Protein AF-A0A2H0X8W9-F1 (afdb_monomer_lite)

Structure (mmCIF, N/CA/C/O backbone):
data_AF-A0A2H0X8W9-F1
#
_entry.id   AF-A0A2H0X8W9-F1
#
loop_
_atom_site.group_PDB
_atom_site.id
_atom_site.type_symbol
_atom_site.label_atom_id
_atom_site.label_alt_id
_atom_site.label_comp_id
_atom_site.label_asym_id
_atom_site.label_entity_id
_atom_site.label_seq_id
_atom_site.pdbx_PDB_ins_code
_atom_site.Cartn_x
_atom_site.Cartn_y
_atom_site.Cartn_z
_atom_site.occupancy
_atom_site.B_iso_or_equiv
_atom_site.auth_seq_id
_atom_site.auth_comp_id
_atom_site.auth_asym_id
_atom_site.auth_atom_id
_atom_site.pdbx_PDB_model_num
ATOM 1 N N . MET A 1 1 ? 0.773 4.277 13.872 1.00 76.06 1 MET A N 1
ATOM 2 C CA . MET A 1 1 ? -0.115 3.563 12.925 1.00 76.06 1 MET A CA 1
ATOM 3 C C . MET A 1 1 ? -0.698 2.285 13.538 1.00 76.06 1 MET A C 1
ATOM 5 O O . MET A 1 1 ? 0.051 1.438 14.013 1.00 76.06 1 MET A O 1
ATOM 9 N N . ASP A 1 2 ? -2.020 2.121 13.519 1.00 82.38 2 ASP A N 1
ATOM 10 C CA . ASP A 1 2 ? -2.710 0.911 13.998 1.00 82.38 2 ASP A CA 1
ATOM 11 C C . ASP A 1 2 ? -2.988 -0.027 12.809 1.00 82.38 2 ASP A C 1
ATOM 13 O O . ASP A 1 2 ? -3.752 0.306 11.901 1.00 82.38 2 ASP A O 1
ATOM 17 N N . LEU A 1 3 ? -2.380 -1.220 12.807 1.00 81.31 3 LEU A N 1
ATOM 18 C CA . LEU A 1 3 ? -2.522 -2.182 11.709 1.00 81.31 3 LEU A CA 1
ATOM 19 C C . LEU A 1 3 ? -3.953 -2.720 11.566 1.00 81.31 3 LEU A C 1
ATOM 21 O O . LEU A 1 3 ? -4.397 -2.973 10.447 1.00 81.31 3 LEU A O 1
ATOM 25 N N . LYS A 1 4 ? -4.688 -2.905 12.669 1.00 87.38 4 LYS A N 1
ATOM 26 C CA . LYS A 1 4 ? -6.083 -3.364 12.601 1.00 87.38 4 LYS A CA 1
ATOM 27 C C . LYS A 1 4 ? -6.949 -2.293 11.956 1.00 87.38 4 LYS A C 1
ATOM 29 O O . LYS A 1 4 ? -7.748 -2.618 11.077 1.00 87.38 4 LYS A O 1
ATOM 34 N N . LYS A 1 5 ? -6.742 -1.033 12.349 1.00 89.00 5 LYS A N 1
ATOM 35 C CA . LYS A 1 5 ? -7.408 0.116 11.731 1.00 89.00 5 LYS A CA 1
ATOM 36 C C . LYS A 1 5 ? -7.055 0.220 10.244 1.00 89.00 5 LYS A C 1
ATOM 38 O O . LYS A 1 5 ? -7.956 0.313 9.424 1.00 89.00 5 LYS A O 1
ATOM 43 N N . LEU A 1 6 ? -5.775 0.087 9.883 1.00 88.12 6 LEU A N 1
ATOM 44 C CA . LEU A 1 6 ? -5.320 0.162 8.487 1.00 88.12 6 LEU A CA 1
ATOM 45 C C . LEU A 1 6 ? -5.974 -0.911 7.612 1.00 88.12 6 LEU A C 1
ATOM 47 O O . LEU A 1 6 ? -6.470 -0.613 6.531 1.00 88.12 6 LEU A O 1
ATOM 51 N N . VAL A 1 7 ? -6.017 -2.157 8.088 1.00 89.69 7 VAL A N 1
ATOM 52 C CA . VAL A 1 7 ? -6.683 -3.253 7.371 1.00 89.69 7 VAL A CA 1
ATOM 53 C C . VAL A 1 7 ? -8.177 -2.973 7.203 1.00 89.69 7 VAL A C 1
ATOM 55 O O . VAL A 1 7 ? -8.725 -3.276 6.147 1.00 89.69 7 VAL A O 1
ATOM 58 N N . ALA A 1 8 ? -8.842 -2.404 8.212 1.00 89.69 8 ALA A N 1
ATOM 59 C CA . ALA A 1 8 ? -10.256 -2.045 8.124 1.00 89.69 8 ALA A CA 1
ATOM 60 C C . ALA A 1 8 ? -10.505 -0.903 7.124 1.00 89.69 8 ALA A C 1
ATOM 62 O O . ALA A 1 8 ? -11.420 -1.011 6.305 1.00 89.69 8 ALA A O 1
ATOM 63 N N . ASP A 1 9 ? -9.671 0.138 7.152 1.00 89.62 9 ASP A N 1
ATOM 64 C CA . ASP A 1 9 ? -9.754 1.285 6.246 1.00 89.62 9 ASP A CA 1
ATOM 65 C C . ASP A 1 9 ? -9.525 0.836 4.797 1.00 89.62 9 ASP A C 1
ATOM 67 O O . ASP A 1 9 ? -10.394 1.028 3.946 1.00 89.62 9 ASP A O 1
ATOM 71 N N . VAL A 1 10 ? -8.425 0.125 4.528 1.00 88.38 10 VAL A N 1
ATOM 72 C CA . VAL A 1 10 ? -8.101 -0.407 3.192 1.00 88.38 10 VAL A CA 1
ATOM 73 C C . VAL A 1 10 ? -9.168 -1.389 2.708 1.00 88.38 10 VAL A C 1
ATOM 75 O O . VAL A 1 10 ? -9.551 -1.335 1.542 1.00 88.38 10 VAL A O 1
ATOM 78 N N . LYS A 1 11 ? -9.711 -2.245 3.591 1.00 88.62 11 LYS A N 1
ATOM 79 C CA . LYS A 1 11 ? -10.849 -3.122 3.261 1.00 88.62 11 LYS A CA 1
ATOM 80 C C . LYS A 1 11 ? -12.052 -2.320 2.777 1.00 88.62 11 LYS A C 1
ATOM 82 O O . LYS A 1 11 ? -12.650 -2.676 1.766 1.00 88.62 11 LYS A O 1
ATOM 87 N N . LYS A 1 12 ? -12.423 -1.273 3.516 1.00 86.94 12 LYS A N 1
ATOM 88 C CA . LYS A 1 12 ? -13.597 -0.450 3.220 1.00 86.94 12 LYS A CA 1
ATOM 89 C C . LYS A 1 12 ? -13.422 0.327 1.915 1.00 86.94 12 LYS A C 1
ATOM 91 O O . LYS A 1 12 ? -14.347 0.352 1.111 1.00 86.94 12 LYS A O 1
ATOM 96 N N . ILE A 1 13 ? -12.257 0.941 1.721 1.00 85.38 13 ILE A N 1
ATOM 97 C CA . ILE A 1 13 ? -11.961 1.783 0.556 1.00 85.38 13 ILE A CA 1
ATOM 98 C C . ILE A 1 13 ? -11.839 0.918 -0.700 1.00 85.38 13 ILE A C 1
ATOM 100 O O . ILE A 1 13 ? -12.571 1.136 -1.658 1.00 85.38 13 ILE A O 1
ATOM 104 N N . GLY A 1 14 ? -11.000 -0.120 -0.657 1.00 79.88 14 GLY A N 1
ATOM 105 C CA . GLY A 1 14 ? -10.779 -1.025 -1.788 1.00 79.88 14 GLY A CA 1
ATOM 106 C C . GLY A 1 14 ? -11.862 -2.076 -1.989 1.00 79.88 14 GLY A C 1
ATOM 107 O O . GLY A 1 14 ? -11.660 -3.005 -2.762 1.00 79.88 14 GLY A O 1
ATOM 108 N N . ARG A 1 15 ? -12.986 -1.966 -1.266 1.00 81.31 15 ARG A N 1
ATOM 109 C CA . ARG A 1 15 ? -14.139 -2.878 -1.335 1.00 81.31 15 ARG A CA 1
ATOM 110 C C . ARG A 1 15 ? -13.752 -4.360 -1.269 1.00 81.31 15 ARG A C 1
ATOM 112 O O . ARG A 1 15 ? -14.427 -5.211 -1.842 1.00 81.31 15 ARG A O 1
ATOM 119 N N . PHE A 1 16 ? -12.687 -4.681 -0.534 1.00 81.81 16 PHE A N 1
ATOM 120 C CA . PHE A 1 16 ? -12.217 -6.054 -0.409 1.00 81.81 16 PHE A CA 1
ATOM 121 C C . PHE A 1 16 ? -13.268 -6.912 0.296 1.00 81.81 16 PHE A C 1
ATOM 123 O O . PHE A 1 16 ? -13.802 -6.541 1.352 1.00 81.81 16 PHE A O 1
ATOM 130 N N . LYS A 1 17 ? -13.518 -8.104 -0.254 1.00 81.31 17 LYS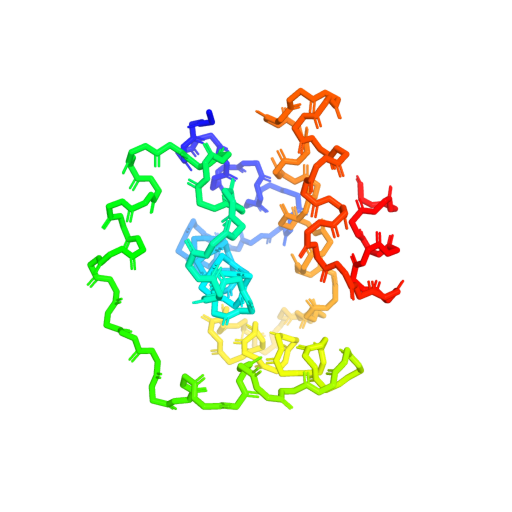 A N 1
ATOM 131 C CA . LYS A 1 17 ? -14.504 -9.061 0.264 1.00 81.31 17 LYS A CA 1
ATOM 132 C C . LYS A 1 17 ? -14.213 -9.428 1.717 1.00 81.31 17 LYS A C 1
ATOM 134 O O . LYS A 1 17 ? -15.110 -9.490 2.563 1.00 81.31 17 LYS A O 1
ATOM 139 N N . ASP A 1 18 ? -12.936 -9.608 2.038 1.00 85.12 18 ASP A N 1
ATOM 140 C CA . ASP A 1 18 ? -12.485 -9.936 3.380 1.00 85.12 18 ASP A CA 1
ATOM 141 C C . ASP A 1 18 ? -11.229 -9.160 3.808 1.00 85.12 18 ASP A C 1
ATOM 143 O O . ASP A 1 18 ? -10.548 -8.490 3.034 1.00 85.12 18 ASP A O 1
ATOM 147 N N . SER A 1 19 ? -10.934 -9.232 5.106 1.00 88.38 19 SER A N 1
ATOM 148 C CA . SER A 1 19 ? -9.761 -8.581 5.693 1.00 88.38 19 SER A CA 1
ATOM 149 C C . SER A 1 19 ? -8.444 -9.275 5.326 1.00 88.38 19 SER A C 1
ATOM 151 O O . SER A 1 19 ? -7.384 -8.692 5.546 1.00 88.38 19 SER A O 1
ATOM 153 N N . LYS A 1 20 ? -8.475 -10.509 4.797 1.00 87.19 20 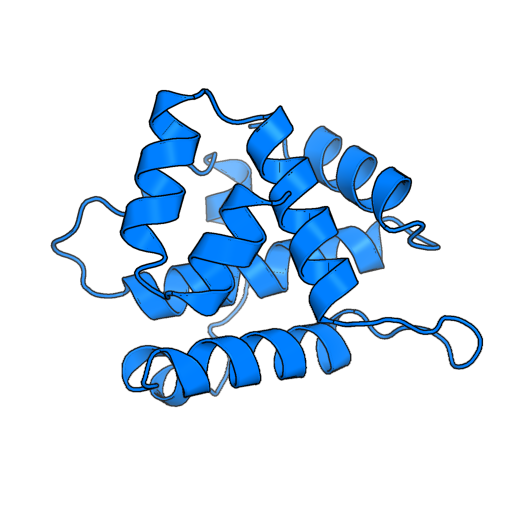LYS A N 1
ATOM 154 C CA . LYS A 1 20 ? -7.267 -11.220 4.359 1.00 87.19 20 LYS A CA 1
ATOM 155 C C . LYS A 1 20 ? -6.742 -10.605 3.066 1.00 87.19 20 LYS A C 1
ATOM 157 O O . LYS A 1 20 ? -5.545 -10.359 2.996 1.00 87.19 20 LYS A O 1
ATOM 162 N N . GLN A 1 21 ? -7.611 -10.282 2.108 1.00 84.94 21 GLN A N 1
ATOM 163 C CA . GLN A 1 21 ? -7.232 -9.601 0.864 1.00 84.94 21 GLN A CA 1
ATOM 164 C C . GLN A 1 21 ? -6.619 -8.223 1.136 1.00 84.94 21 GLN A C 1
ATOM 166 O O . GLN A 1 21 ? -5.506 -7.950 0.687 1.00 84.94 21 GLN A O 1
ATOM 171 N N . ALA A 1 22 ? -7.274 -7.403 1.967 1.00 87.62 22 ALA A N 1
ATOM 172 C CA . ALA A 1 22 ? -6.735 -6.108 2.386 1.00 87.62 22 ALA A CA 1
ATOM 173 C C . ALA A 1 22 ? -5.362 -6.259 3.068 1.00 87.62 22 ALA A C 1
ATOM 175 O O . ALA A 1 22 ? -4.416 -5.541 2.751 1.00 87.62 22 ALA A O 1
ATOM 176 N N . LYS A 1 23 ? -5.212 -7.251 3.958 1.00 87.94 23 LYS A N 1
ATOM 177 C CA . LYS A 1 23 ? -3.929 -7.552 4.608 1.00 87.94 23 LYS A CA 1
ATOM 178 C C . LYS A 1 23 ? -2.859 -8.009 3.608 1.00 87.94 23 LYS A C 1
ATOM 180 O O . LYS A 1 23 ? -1.704 -7.613 3.747 1.00 87.94 23 LYS A O 1
ATOM 185 N N . SER A 1 24 ? -3.212 -8.819 2.612 1.00 86.50 24 SER A N 1
ATOM 186 C CA . SER A 1 24 ? -2.298 -9.241 1.543 1.00 86.50 24 SER A CA 1
ATOM 187 C C . SER A 1 24 ? -1.847 -8.065 0.679 1.00 86.50 24 SER A C 1
ATOM 189 O O . SER A 1 24 ? -0.657 -7.975 0.381 1.00 86.50 24 SER A O 1
ATOM 191 N N . ALA A 1 25 ? -2.755 -7.149 0.328 1.00 86.44 25 ALA A N 1
ATOM 192 C CA . ALA A 1 25 ? -2.430 -5.930 -0.412 1.00 86.44 25 ALA A CA 1
ATOM 193 C C . ALA A 1 25 ? -1.436 -5.068 0.375 1.00 86.44 25 ALA A C 1
ATOM 195 O O . ALA A 1 25 ? -0.338 -4.791 -0.102 1.00 86.44 25 ALA A O 1
ATOM 196 N N . ILE A 1 26 ? -1.778 -4.761 1.630 1.00 87.38 26 ILE A N 1
ATOM 197 C CA . ILE A 1 26 ? -0.938 -4.000 2.561 1.00 87.38 26 ILE A CA 1
ATOM 198 C C . ILE A 1 26 ? 0.463 -4.624 2.673 1.00 87.38 26 ILE A C 1
ATOM 200 O O . ILE A 1 26 ? 1.467 -3.944 2.473 1.00 87.38 26 ILE A O 1
ATOM 204 N N . ASN A 1 27 ? 0.548 -5.931 2.935 1.00 83.69 27 ASN A N 1
ATOM 205 C CA . ASN A 1 27 ? 1.833 -6.624 3.051 1.00 83.69 27 ASN A CA 1
ATOM 206 C C . ASN A 1 27 ? 2.647 -6.570 1.754 1.00 83.69 27 ASN A C 1
ATOM 208 O O . ASN A 1 27 ? 3.862 -6.416 1.813 1.00 83.69 27 ASN A O 1
ATOM 212 N N . SER A 1 28 ? 1.998 -6.693 0.595 1.00 82.31 28 SER A N 1
ATOM 213 C CA . SER A 1 28 ? 2.679 -6.688 -0.705 1.00 82.31 28 SER A CA 1
ATOM 214 C C . SER A 1 28 ? 3.288 -5.321 -1.015 1.00 82.31 28 SER A C 1
ATOM 216 O O . SER A 1 28 ? 4.450 -5.256 -1.416 1.00 82.31 28 SER A O 1
ATOM 218 N N . VAL A 1 29 ? 2.552 -4.235 -0.752 1.00 83.31 29 VAL A N 1
ATOM 219 C CA . VAL A 1 29 ? 3.078 -2.865 -0.874 1.00 83.31 29 VAL A CA 1
ATOM 220 C C . VAL A 1 29 ? 4.261 -2.671 0.069 1.00 83.31 29 VAL A C 1
ATOM 222 O O . VAL A 1 29 ? 5.339 -2.266 -0.359 1.00 83.31 29 VAL A O 1
ATOM 225 N N . PHE A 1 30 ? 4.111 -3.043 1.339 1.00 78.62 30 PHE A N 1
ATOM 226 C CA . PHE A 1 30 ? 5.170 -2.842 2.322 1.00 78.62 30 PHE A CA 1
ATOM 227 C C . PHE A 1 30 ? 6.430 -3.660 2.072 1.00 78.62 30 PHE A C 1
ATOM 229 O O . PHE A 1 30 ? 7.532 -3.143 2.244 1.00 78.62 30 PHE A O 1
ATOM 236 N N . LEU A 1 31 ? 6.297 -4.930 1.687 1.00 75.50 31 LEU A N 1
ATOM 237 C CA . LEU A 1 31 ? 7.451 -5.758 1.350 1.00 75.50 31 LEU A CA 1
ATOM 238 C C . LEU A 1 31 ? 8.205 -5.176 0.152 1.00 75.50 31 LEU A C 1
ATOM 240 O O . LEU A 1 31 ? 9.430 -5.117 0.201 1.00 75.50 31 LEU A O 1
ATOM 244 N N . SER A 1 32 ? 7.486 -4.684 -0.858 1.00 76.56 32 SER A N 1
ATOM 245 C CA . SER A 1 32 ? 8.088 -4.073 -2.048 1.00 76.56 32 SER A CA 1
ATOM 246 C C . SER A 1 32 ? 8.804 -2.760 -1.709 1.00 76.56 32 SER A C 1
ATOM 248 O O . SER A 1 32 ? 9.970 -2.588 -2.059 1.00 76.56 32 SER A O 1
ATOM 250 N N . LEU A 1 33 ? 8.166 -1.863 -0.944 1.00 74.69 33 LEU A N 1
ATOM 251 C CA . LEU A 1 33 ? 8.788 -0.613 -0.481 1.00 74.69 33 LEU A CA 1
ATOM 252 C C . LEU A 1 33 ? 10.008 -0.870 0.410 1.00 74.69 33 LEU A C 1
ATOM 254 O O . LEU A 1 33 ? 11.026 -0.189 0.287 1.00 74.69 33 LEU A O 1
ATOM 258 N N . ARG A 1 34 ? 9.938 -1.882 1.287 1.00 71.88 34 ARG A N 1
ATOM 259 C CA . ARG A 1 34 ? 11.079 -2.309 2.104 1.00 71.88 34 ARG A CA 1
ATOM 260 C C . ARG A 1 34 ? 12.219 -2.822 1.235 1.00 71.88 34 ARG A C 1
ATOM 262 O O . ARG A 1 34 ? 13.356 -2.524 1.563 1.00 71.88 34 ARG A O 1
ATOM 269 N N . GLN A 1 35 ? 11.926 -3.609 0.197 1.00 69.69 35 GLN A N 1
ATOM 270 C CA . GLN A 1 35 ? 12.926 -4.187 -0.705 1.00 69.69 35 GLN A CA 1
ATOM 271 C C . GLN A 1 35 ? 13.621 -3.133 -1.575 1.00 69.69 35 GLN A C 1
ATOM 273 O O . GLN A 1 35 ? 14.810 -3.278 -1.834 1.00 69.69 35 GLN A O 1
ATOM 278 N N . ARG A 1 36 ? 12.930 -2.049 -1.947 1.00 65.19 36 ARG A N 1
ATOM 279 C CA . ARG A 1 36 ? 13.559 -0.878 -2.585 1.00 65.19 36 ARG A CA 1
ATOM 280 C C . ARG A 1 36 ? 14.491 -0.130 -1.628 1.00 65.19 36 ARG A C 1
ATOM 282 O O . ARG A 1 36 ? 15.582 0.268 -2.010 1.00 65.19 36 ARG A O 1
ATOM 289 N N . ASN A 1 37 ? 14.094 -0.009 -0.361 1.00 60.69 37 ASN A N 1
ATOM 290 C CA . ASN A 1 37 ? 14.826 0.714 0.686 1.00 60.69 37 ASN A CA 1
ATOM 291 C C . ASN A 1 37 ? 15.830 -0.157 1.478 1.00 60.69 37 ASN A C 1
ATOM 293 O O . ASN A 1 37 ? 16.069 0.083 2.661 1.00 60.69 37 ASN A O 1
ATOM 297 N N . VAL A 1 38 ? 16.410 -1.201 0.867 1.00 51.12 38 VAL A N 1
ATOM 298 C CA . VAL A 1 38 ? 17.413 -2.076 1.525 1.00 51.12 38 VAL A CA 1
ATOM 299 C C . VAL A 1 38 ? 18.821 -1.455 1.544 1.00 51.12 38 VAL A C 1
ATOM 301 O O . VAL A 1 38 ? 19.729 -2.059 2.102 1.00 51.12 38 VAL A O 1
ATOM 304 N N . ASN A 1 39 ? 19.020 -0.230 1.047 1.00 46.31 39 ASN A N 1
ATOM 305 C CA . ASN A 1 39 ? 20.236 0.521 1.376 1.00 46.31 39 ASN A CA 1
ATOM 306 C C . ASN A 1 39 ? 20.177 0.954 2.848 1.00 46.31 39 ASN A C 1
ATOM 308 O O . ASN A 1 39 ? 19.435 1.859 3.218 1.00 46.31 39 ASN A O 1
ATOM 312 N N . GLU A 1 40 ? 20.936 0.251 3.687 1.00 43.62 40 GLU A N 1
ATOM 313 C CA . GLU A 1 40 ? 20.887 0.313 5.153 1.00 43.62 40 GLU A CA 1
ATOM 314 C C . GLU A 1 40 ? 21.333 1.654 5.771 1.00 43.62 40 GLU A C 1
ATOM 316 O O . GLU A 1 40 ? 21.154 1.831 6.974 1.00 43.62 40 GLU A O 1
ATOM 321 N N . ASP A 1 41 ? 21.819 2.612 4.973 1.00 40.69 41 ASP A N 1
ATOM 322 C CA . ASP A 1 41 ? 22.307 3.917 5.451 1.00 40.69 41 ASP A CA 1
ATOM 323 C C . ASP A 1 41 ? 21.273 5.052 5.400 1.00 40.69 41 ASP A C 1
ATOM 325 O O . ASP A 1 41 ? 21.429 6.066 6.083 1.00 40.69 41 ASP A O 1
ATOM 329 N N . ALA A 1 42 ? 20.188 4.902 4.637 1.00 42.91 42 ALA A N 1
ATOM 330 C CA . ALA A 1 42 ? 19.062 5.822 4.737 1.00 42.91 42 ALA A CA 1
ATOM 331 C C . ALA A 1 42 ? 18.175 5.332 5.883 1.00 42.91 42 ALA A C 1
ATOM 333 O O . ALA A 1 42 ? 17.757 4.173 5.889 1.00 42.91 42 ALA A O 1
ATOM 334 N N . GLY A 1 43 ? 17.871 6.194 6.855 1.00 43.62 43 GLY A N 1
ATOM 335 C CA . GLY A 1 43 ? 16.928 5.941 7.954 1.00 43.62 43 GLY A CA 1
ATOM 336 C C . GLY A 1 43 ? 15.474 5.792 7.485 1.00 43.62 43 GLY A C 1
ATOM 337 O O . GLY A 1 43 ? 14.581 6.385 8.085 1.00 43.62 43 GLY A O 1
ATOM 338 N N . GLY A 1 44 ? 15.2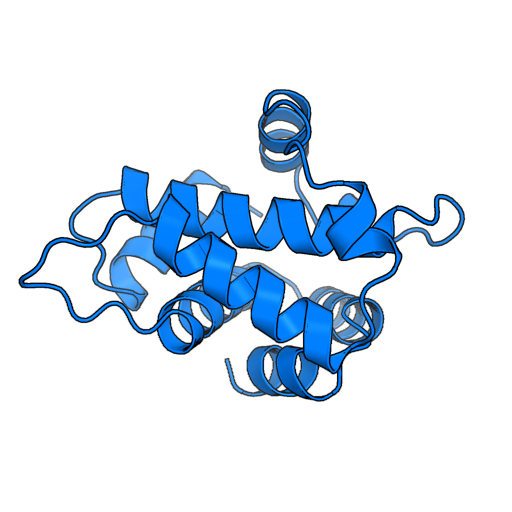79 5.027 6.411 1.00 52.38 44 GLY A N 1
ATOM 339 C CA . GLY A 1 44 ? 14.146 5.053 5.514 1.00 52.38 44 GLY A CA 1
ATOM 340 C C . GLY A 1 44 ? 12.902 4.385 6.061 1.00 52.38 44 GLY A C 1
ATOM 341 O O . GLY A 1 44 ? 12.852 3.988 7.228 1.00 52.38 44 GLY A O 1
ATOM 342 N N . VAL A 1 45 ? 11.944 4.190 5.155 1.00 54.34 45 VAL A N 1
ATOM 343 C CA . VAL A 1 45 ? 10.539 3.771 5.282 1.00 54.34 45 VAL A CA 1
ATOM 344 C C . VAL A 1 45 ? 10.225 2.852 6.481 1.00 54.34 45 VAL A C 1
ATOM 346 O O . VAL A 1 45 ? 9.161 2.932 7.096 1.00 54.34 45 VAL A O 1
ATOM 349 N N . LYS A 1 46 ? 11.183 2.004 6.882 1.00 55.41 46 LYS A N 1
ATOM 350 C CA . LYS A 1 46 ? 11.225 1.243 8.146 1.00 55.41 46 LYS A CA 1
ATOM 351 C C . LYS A 1 46 ? 10.853 2.051 9.403 1.00 55.41 46 LYS A C 1
ATOM 353 O O . LYS A 1 46 ? 10.275 1.453 10.320 1.00 55.41 46 LYS A O 1
ATOM 358 N N . ASN A 1 47 ? 11.186 3.338 9.492 1.00 58.59 47 ASN A N 1
ATOM 359 C CA . ASN A 1 47 ? 10.957 4.133 10.704 1.00 58.59 47 ASN A CA 1
ATOM 360 C C . ASN A 1 47 ? 9.503 4.606 10.861 1.00 58.59 47 ASN A C 1
ATOM 362 O O . ASN A 1 47 ? 9.026 4.672 11.994 1.00 58.59 47 ASN A O 1
ATOM 366 N N . PHE A 1 48 ? 8.763 4.786 9.762 1.00 58.88 48 PHE A N 1
ATOM 367 C CA . PHE A 1 48 ? 7.347 5.198 9.778 1.00 58.88 48 PHE A CA 1
ATOM 368 C C . PHE A 1 48 ? 6.381 4.076 10.183 1.00 58.88 48 PHE A C 1
ATOM 370 O O . PHE A 1 48 ? 5.200 4.292 10.460 1.00 58.88 48 PHE A O 1
ATOM 377 N N . PHE A 1 49 ? 6.867 2.838 10.231 1.00 65.44 49 PHE A N 1
ATOM 378 C CA . PHE A 1 49 ? 6.041 1.679 10.540 1.00 65.44 49 PHE A CA 1
ATOM 379 C C . PHE A 1 49 ? 6.046 1.350 12.022 1.00 65.44 49 PHE A C 1
ATOM 381 O O . PHE A 1 49 ? 7.054 1.474 12.704 1.00 65.44 49 PHE A O 1
ATOM 388 N N . THR A 1 50 ? 4.928 0.870 12.557 1.00 65.00 50 THR A N 1
ATOM 389 C CA . THR A 1 50 ? 4.906 0.420 13.953 1.00 65.00 50 THR A CA 1
ATOM 390 C C . THR A 1 50 ? 5.680 -0.876 14.150 1.00 65.00 50 THR A C 1
ATOM 392 O O . THR A 1 50 ? 5.945 -1.626 13.206 1.00 65.00 50 THR A O 1
ATOM 395 N N . SER A 1 51 ? 6.033 -1.162 15.407 1.00 67.31 51 SER A N 1
ATOM 396 C CA . SER A 1 51 ? 6.617 -2.443 15.821 1.00 67.31 51 SER A CA 1
ATOM 397 C C . SER A 1 51 ? 5.813 -3.632 15.302 1.00 67.31 51 SER A C 1
ATOM 399 O O . SER A 1 51 ? 6.407 -4.587 14.817 1.00 67.31 51 SER A O 1
ATOM 401 N N . ASP A 1 52 ? 4.484 -3.549 15.327 1.00 64.75 52 ASP A N 1
ATOM 402 C CA . ASP A 1 52 ? 3.591 -4.640 14.932 1.00 64.75 52 ASP A CA 1
ATOM 403 C C . ASP A 1 52 ? 3.666 -4.931 13.436 1.00 64.75 52 ASP A C 1
ATOM 405 O O . ASP A 1 52 ? 3.808 -6.087 13.029 1.00 64.75 52 ASP A O 1
ATOM 409 N N . LEU A 1 53 ? 3.634 -3.880 12.613 1.00 65.50 53 LEU A N 1
ATOM 410 C CA . LEU A 1 53 ? 3.790 -4.021 11.173 1.00 65.50 53 LEU A CA 1
ATOM 411 C C . LEU A 1 53 ? 5.201 -4.511 10.827 1.00 65.50 53 LEU A C 1
ATOM 413 O O . LEU A 1 53 ? 5.351 -5.463 10.063 1.00 65.50 53 LEU A O 1
ATOM 417 N N . ARG A 1 54 ? 6.241 -3.937 11.443 1.00 67.38 54 ARG A N 1
ATOM 418 C CA . ARG A 1 54 ? 7.626 -4.395 11.255 1.00 67.38 54 ARG A CA 1
ATOM 419 C C . ARG A 1 54 ? 7.809 -5.856 11.651 1.00 67.38 54 ARG A C 1
ATOM 421 O O . ARG A 1 54 ? 8.484 -6.588 10.937 1.00 67.38 54 ARG A O 1
ATOM 428 N N . ASN A 1 55 ? 7.214 -6.295 12.757 1.00 68.38 55 ASN A N 1
ATOM 429 C CA . ASN A 1 55 ? 7.295 -7.676 13.224 1.00 68.38 55 ASN A CA 1
ATOM 430 C C . ASN A 1 55 ? 6.565 -8.633 12.273 1.00 68.38 55 ASN A C 1
ATOM 432 O O . ASN A 1 55 ? 7.108 -9.690 11.950 1.00 68.38 55 ASN A O 1
ATOM 436 N N . GLN A 1 56 ? 5.402 -8.246 11.734 1.00 64.69 56 GLN A N 1
ATOM 437 C CA . GLN A 1 56 ? 4.741 -9.029 10.683 1.00 64.69 56 GLN A CA 1
ATOM 438 C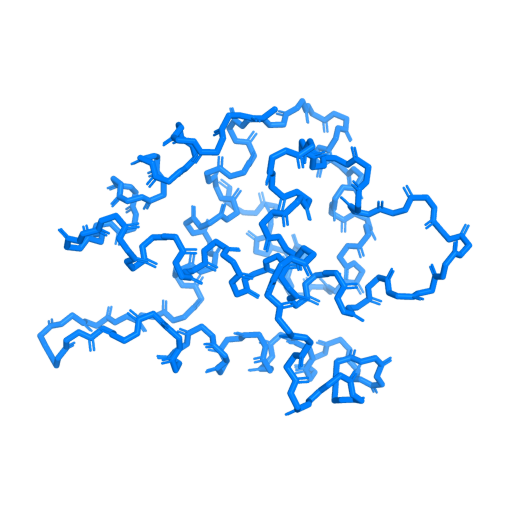 C . GLN A 1 56 ? 5.594 -9.118 9.412 1.00 64.69 56 GLN A C 1
ATOM 440 O O . GLN A 1 56 ? 5.760 -10.210 8.872 1.00 64.69 56 GLN A O 1
ATOM 445 N N . LEU A 1 57 ? 6.213 -8.018 8.981 1.00 62.78 57 LEU A N 1
ATOM 446 C CA . LEU A 1 57 ? 7.110 -8.000 7.820 1.00 62.78 57 LEU A CA 1
ATOM 447 C C . LEU A 1 57 ? 8.422 -8.766 8.054 1.00 62.78 57 LEU A C 1
ATOM 449 O O . LEU A 1 57 ? 8.994 -9.287 7.102 1.00 62.78 57 LEU A O 1
ATOM 453 N N . LYS A 1 58 ? 8.918 -8.845 9.297 1.00 62.12 58 LYS A N 1
ATOM 454 C CA . LYS A 1 58 ? 10.068 -9.690 9.673 1.00 62.12 58 LYS A CA 1
ATOM 455 C C . LYS A 1 58 ? 9.726 -11.176 9.605 1.00 62.12 58 LYS A C 1
ATOM 457 O O . LYS A 1 58 ? 10.574 -11.967 9.217 1.00 62.12 58 LYS A O 1
ATOM 462 N N . SER A 1 59 ? 8.503 -11.540 9.994 1.00 59.69 59 SER A N 1
ATOM 463 C CA . SER A 1 59 ? 8.044 -12.935 10.009 1.00 59.69 59 SER A CA 1
ATOM 464 C C . SER A 1 59 ? 7.712 -13.493 8.624 1.00 59.69 59 SER A C 1
ATOM 466 O O . SER A 1 59 ? 7.667 -14.707 8.448 1.00 59.69 59 SER A O 1
ATOM 468 N N . GLN A 1 60 ? 7.486 -12.624 7.634 1.00 57.12 60 GLN A N 1
ATOM 469 C CA . GLN A 1 60 ? 7.301 -13.047 6.252 1.00 57.12 60 GLN A CA 1
ATOM 470 C C . GLN A 1 60 ? 8.672 -13.246 5.614 1.00 57.12 60 GLN A C 1
ATOM 472 O O . GLN A 1 60 ? 9.457 -12.305 5.485 1.00 57.12 60 GLN A O 1
ATOM 477 N N . THR A 1 61 ? 8.969 -14.498 5.261 1.00 51.69 61 THR A N 1
ATOM 478 C CA . THR A 1 61 ? 10.183 -14.876 4.539 1.00 51.69 61 THR A CA 1
ATOM 479 C C . THR A 1 61 ? 10.343 -13.993 3.309 1.00 51.69 61 THR A C 1
ATOM 481 O O . THR A 1 61 ? 9.390 -13.754 2.563 1.00 51.69 61 THR A O 1
ATOM 484 N N . ALA A 1 62 ? 11.560 -13.475 3.128 1.00 51.62 62 ALA A N 1
ATOM 485 C CA . ALA A 1 62 ? 11.908 -12.658 1.981 1.00 51.62 62 ALA A CA 1
ATOM 486 C C . ALA A 1 62 ? 11.500 -13.390 0.695 1.00 51.62 62 ALA A C 1
ATOM 488 O O . ALA A 1 62 ? 11.823 -14.562 0.502 1.00 51.62 62 ALA A O 1
ATOM 489 N N .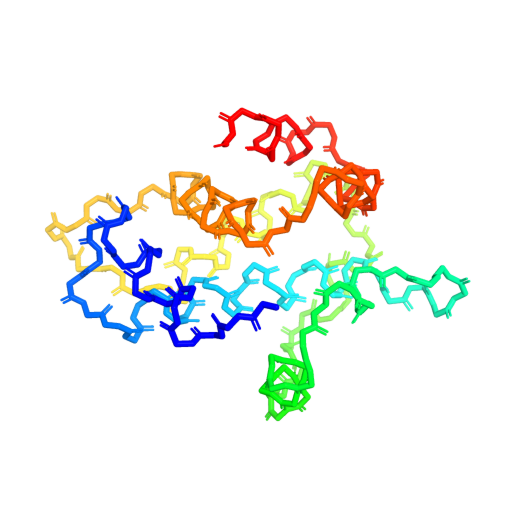 PHE A 1 63 ? 10.736 -12.705 -0.151 1.00 51.69 63 PHE A N 1
ATOM 490 C CA . PHE A 1 63 ? 10.261 -13.239 -1.421 1.00 51.69 63 PHE A CA 1
ATOM 491 C C . PHE A 1 63 ? 11.464 -13.712 -2.257 1.00 51.69 63 PHE A C 1
ATOM 493 O O . PHE A 1 63 ? 12.428 -12.958 -2.390 1.00 51.69 63 PHE A O 1
ATOM 500 N N . SER A 1 64 ? 11.426 -14.915 -2.842 1.00 44.12 64 SER A N 1
ATOM 501 C CA . SER A 1 64 ? 12.406 -15.343 -3.853 1.00 44.12 64 SER A CA 1
ATOM 502 C C . SER A 1 64 ? 12.259 -14.442 -5.089 1.00 44.12 64 SER A C 1
ATOM 504 O O . SER A 1 64 ? 11.409 -14.670 -5.943 1.00 44.12 64 SER A O 1
ATOM 506 N N . GLY A 1 65 ? 12.997 -13.336 -5.085 1.00 49.75 65 GLY A N 1
ATOM 507 C CA . GLY A 1 65 ? 12.757 -12.139 -5.898 1.00 49.75 65 GLY A CA 1
ATOM 508 C C . GLY A 1 65 ? 13.411 -10.875 -5.318 1.00 49.75 65 GLY A C 1
ATOM 509 O O . GLY A 1 65 ? 13.359 -9.825 -5.943 1.00 49.75 65 GLY A O 1
ATOM 510 N N . VAL A 1 66 ? 14.066 -10.971 -4.147 1.00 50.44 66 VAL A N 1
ATOM 511 C CA . VAL A 1 66 ? 14.833 -9.882 -3.502 1.00 50.44 66 VAL A CA 1
ATOM 512 C C . VAL A 1 66 ? 15.781 -9.161 -4.472 1.00 50.44 66 VAL A C 1
ATOM 514 O O . VAL A 1 66 ? 15.891 -7.943 -4.405 1.00 50.44 66 VAL A O 1
ATOM 517 N N . HIS A 1 67 ? 16.406 -9.874 -5.416 1.00 48.00 67 HIS A N 1
ATOM 518 C CA . HIS A 1 67 ? 17.262 -9.248 -6.430 1.00 48.00 67 HIS A CA 1
ATOM 519 C C . HIS A 1 67 ? 16.487 -8.382 -7.434 1.00 48.00 67 HIS A C 1
ATOM 521 O O . HIS A 1 67 ? 17.011 -7.376 -7.893 1.00 48.00 67 HIS A O 1
ATOM 527 N N . THR A 1 68 ? 15.243 -8.723 -7.767 1.00 55.75 68 THR A N 1
ATOM 528 C CA . THR A 1 68 ? 14.487 -8.036 -8.824 1.00 55.75 68 THR A CA 1
ATOM 529 C C . THR A 1 68 ? 14.071 -6.624 -8.411 1.00 55.75 68 THR A C 1
ATOM 531 O O . THR A 1 68 ? 14.009 -5.748 -9.258 1.00 55.75 68 THR A O 1
ATOM 534 N N . PHE A 1 69 ? 13.836 -6.371 -7.120 1.00 59.25 69 PHE A N 1
ATOM 535 C CA . PHE A 1 69 ? 13.425 -5.050 -6.626 1.00 59.25 69 PHE A CA 1
ATOM 536 C C . PHE A 1 69 ? 14.587 -4.108 -6.306 1.00 59.25 69 PHE A C 1
ATOM 538 O O . PHE A 1 69 ? 14.439 -2.899 -6.437 1.00 59.25 69 PHE A O 1
ATOM 545 N N . LEU A 1 70 ? 15.728 -4.657 -5.882 1.00 55.84 70 LEU A N 1
ATOM 546 C CA . LEU A 1 70 ? 16.920 -3.885 -5.517 1.00 55.84 70 LEU A CA 1
ATOM 547 C C . LEU A 1 70 ? 17.601 -3.232 -6.729 1.00 55.84 70 LEU A C 1
ATOM 549 O O . LEU A 1 70 ? 18.220 -2.184 -6.584 1.00 55.84 70 LEU A O 1
ATOM 553 N N . PHE A 1 71 ? 17.484 -3.848 -7.909 1.00 59.22 71 PHE A N 1
ATOM 554 C CA . PHE A 1 71 ? 18.112 -3.380 -9.150 1.00 59.22 71 PHE A CA 1
ATOM 555 C C . PHE A 1 71 ? 17.109 -2.910 -10.209 1.00 59.22 71 PHE A C 1
ATOM 557 O O . PHE A 1 71 ? 17.523 -2.545 -11.306 1.00 59.22 71 PHE A O 1
ATOM 564 N N . ALA A 1 72 ? 15.809 -2.926 -9.902 1.00 63.81 72 ALA A N 1
ATOM 565 C CA . ALA A 1 72 ? 14.799 -2.393 -10.803 1.00 63.81 72 ALA A CA 1
ATOM 566 C C . ALA A 1 72 ? 15.007 -0.887 -10.989 1.00 63.81 72 ALA A C 1
ATOM 568 O O . ALA A 1 72 ? 15.105 -0.134 -10.016 1.00 63.81 72 ALA A O 1
ATOM 569 N N . SER A 1 73 ? 15.009 -0.437 -12.241 1.00 68.75 73 SER A N 1
ATOM 570 C CA . SER A 1 73 ? 14.776 0.973 -12.544 1.00 68.75 73 SER A CA 1
ATOM 571 C C . SER A 1 73 ? 13.418 1.419 -11.974 1.00 68.75 73 SER A C 1
ATOM 573 O O . SER A 1 73 ? 12.545 0.577 -11.736 1.00 68.75 73 SER A O 1
ATOM 575 N N . PRO A 1 74 ? 13.185 2.730 -11.776 1.00 65.56 74 PRO A N 1
ATOM 576 C CA . PRO A 1 74 ? 11.900 3.224 -11.282 1.00 65.56 74 PRO A CA 1
ATOM 577 C C . PRO A 1 74 ? 10.685 2.634 -12.037 1.00 65.56 74 PRO A C 1
ATOM 579 O O . PRO A 1 74 ? 9.825 1.982 -11.449 1.00 65.56 74 PRO A O 1
ATOM 582 N N . SER A 1 75 ? 10.680 2.691 -13.373 1.00 66.44 75 SER A N 1
ATOM 583 C CA . SER A 1 75 ? 9.585 2.127 -14.182 1.00 66.44 75 SER A CA 1
ATOM 584 C C . SER A 1 75 ? 9.414 0.605 -14.041 1.00 66.44 75 SER A C 1
ATOM 586 O O . SER A 1 75 ? 8.298 0.083 -14.132 1.00 66.44 75 SER A O 1
ATOM 588 N N . GLU A 1 76 ? 10.501 -0.134 -13.802 1.00 73.62 76 GLU A N 1
ATOM 589 C CA . GLU A 1 76 ? 10.431 -1.575 -13.532 1.00 73.62 76 GLU A CA 1
ATOM 590 C C . GLU A 1 76 ? 9.852 -1.854 -12.146 1.00 73.62 76 GLU A C 1
ATOM 592 O O . GLU A 1 76 ? 9.053 -2.776 -11.992 1.00 73.62 76 GLU A O 1
ATOM 597 N N . PHE A 1 77 ? 10.187 -1.045 -11.141 1.00 75.12 77 PHE A N 1
ATOM 598 C CA . PHE A 1 77 ? 9.703 -1.241 -9.779 1.00 75.12 77 PHE A CA 1
ATOM 599 C C . PHE A 1 77 ? 8.178 -1.113 -9.686 1.00 75.12 77 PHE A C 1
ATOM 601 O O . PHE A 1 77 ? 7.535 -1.984 -9.093 1.00 75.12 77 PHE A O 1
ATOM 608 N N . SER A 1 78 ? 7.593 -0.090 -10.317 1.00 75.50 78 SER A N 1
ATOM 609 C CA . SER A 1 78 ? 6.134 0.081 -10.415 1.00 75.50 78 SER A CA 1
ATOM 610 C C . SER A 1 78 ? 5.476 -1.145 -11.039 1.00 75.50 78 SER A C 1
ATOM 612 O O . SER A 1 78 ? 4.547 -1.725 -10.474 1.00 75.50 78 SER A O 1
ATOM 614 N N . SER A 1 79 ? 6.034 -1.622 -12.151 1.00 78.62 79 SER A N 1
ATOM 615 C CA . SER A 1 79 ? 5.538 -2.804 -12.857 1.00 78.62 79 SER A CA 1
ATOM 616 C C . SER A 1 79 ? 5.615 -4.074 -11.998 1.00 78.62 79 SER A C 1
ATOM 618 O O . SER A 1 79 ? 4.657 -4.849 -11.939 1.00 78.62 79 SER A O 1
ATOM 620 N N . ILE A 1 80 ? 6.725 -4.283 -11.282 1.00 78.50 80 ILE A N 1
ATOM 621 C CA . ILE A 1 80 ? 6.922 -5.446 -10.404 1.00 78.50 80 ILE A CA 1
ATOM 622 C C . ILE A 1 80 ? 5.974 -5.383 -9.195 1.00 78.50 80 ILE A C 1
ATOM 624 O O . ILE A 1 80 ? 5.411 -6.409 -8.801 1.00 78.50 80 ILE A O 1
ATOM 628 N N . LEU A 1 81 ? 5.767 -4.203 -8.603 1.00 81.81 81 LEU A N 1
ATOM 629 C CA . LEU A 1 81 ? 4.830 -4.007 -7.495 1.00 81.81 81 LEU A CA 1
ATOM 630 C C . LEU A 1 81 ? 3.391 -4.328 -7.922 1.00 81.81 81 LEU A C 1
ATOM 632 O O . LEU A 1 81 ? 2.713 -5.112 -7.253 1.00 81.81 81 LEU A O 1
ATOM 636 N N . LEU A 1 82 ? 2.944 -3.781 -9.054 1.00 82.00 82 LEU A N 1
ATOM 637 C CA . LEU A 1 82 ? 1.604 -4.027 -9.591 1.00 82.00 82 LEU A CA 1
ATOM 638 C C . LEU A 1 82 ? 1.399 -5.510 -9.931 1.00 82.00 82 LEU A C 1
ATOM 640 O O . LEU A 1 82 ? 0.383 -6.100 -9.558 1.00 82.00 82 LEU A O 1
ATOM 644 N N . ALA A 1 83 ? 2.392 -6.156 -10.549 1.00 79.62 83 ALA A N 1
ATOM 645 C CA . ALA A 1 83 ? 2.349 -7.591 -10.821 1.00 79.62 83 ALA A CA 1
ATOM 646 C C . ALA A 1 83 ? 2.236 -8.422 -9.530 1.00 79.62 83 ALA A C 1
ATOM 648 O O . ALA A 1 83 ? 1.449 -9.370 -9.461 1.00 79.62 83 ALA A O 1
ATOM 649 N N . ASN A 1 84 ? 2.972 -8.052 -8.478 1.00 79.25 84 ASN A N 1
ATOM 650 C CA . ASN A 1 84 ? 2.895 -8.737 -7.190 1.00 79.25 84 ASN A CA 1
ATOM 651 C C . ASN A 1 84 ? 1.542 -8.557 -6.505 1.00 79.25 84 ASN A C 1
ATOM 653 O O . ASN A 1 84 ? 1.010 -9.526 -5.957 1.00 79.25 84 ASN A O 1
ATOM 657 N N . LEU A 1 85 ? 0.967 -7.354 -6.556 1.00 83.19 85 LEU A N 1
ATOM 658 C CA . LEU A 1 85 ? -0.367 -7.094 -6.018 1.00 83.19 85 LEU A CA 1
ATOM 659 C C . LEU A 1 85 ? -1.412 -7.981 -6.690 1.00 83.19 85 LEU A C 1
ATOM 661 O O . LEU A 1 85 ? -2.175 -8.653 -5.993 1.00 83.19 85 LEU A O 1
ATOM 665 N N . ARG A 1 86 ? -1.375 -8.083 -8.021 1.00 79.62 86 ARG A N 1
ATOM 666 C CA . ARG A 1 86 ? -2.278 -8.956 -8.779 1.00 79.62 86 ARG A CA 1
ATOM 667 C C . ARG A 1 86 ? -2.233 -10.409 -8.305 1.00 79.62 86 ARG A C 1
ATOM 669 O O . ARG A 1 86 ? -3.275 -11.032 -8.120 1.00 79.62 86 ARG A O 1
ATOM 676 N N . VAL A 1 87 ? -1.035 -10.954 -8.091 1.00 79.00 87 VAL A N 1
ATOM 677 C CA . VAL A 1 87 ? -0.853 -12.357 -7.677 1.00 79.00 87 VAL A CA 1
ATOM 678 C C . VAL A 1 87 ? -1.259 -12.575 -6.215 1.00 79.00 87 VAL A C 1
ATOM 680 O O . VAL A 1 87 ? -1.866 -13.592 -5.878 1.00 79.00 87 VAL A O 1
ATOM 683 N N . ARG A 1 88 ? -0.920 -11.635 -5.327 1.00 78.06 88 ARG A N 1
ATOM 684 C CA . ARG A 1 88 ? -1.054 -11.792 -3.867 1.00 78.06 88 ARG A CA 1
ATOM 685 C C . ARG A 1 88 ? -2.450 -11.506 -3.338 1.00 78.06 88 ARG A C 1
ATOM 687 O O . ARG A 1 88 ? -2.842 -12.098 -2.334 1.00 78.06 88 ARG A O 1
ATOM 694 N N . VAL A 1 89 ? -3.174 -10.586 -3.967 1.00 78.81 89 VAL A N 1
ATOM 695 C CA . VAL A 1 89 ? -4.501 -10.173 -3.497 1.00 78.81 89 VAL A CA 1
ATOM 696 C C . VAL A 1 89 ? -5.580 -11.186 -3.908 1.00 78.81 89 VAL A C 1
ATOM 698 O O . VAL A 1 89 ? -6.631 -11.218 -3.276 1.00 78.81 89 VAL A O 1
ATOM 701 N N . GLN A 1 90 ? -5.279 -12.098 -4.852 1.00 71.75 90 GLN A N 1
ATOM 702 C CA . GLN A 1 90 ? -6.130 -13.237 -5.245 1.00 71.75 90 GLN A CA 1
ATOM 703 C C . GLN A 1 90 ? -7.600 -12.837 -5.395 1.00 71.75 90 GLN A C 1
ATOM 705 O O . GLN A 1 90 ? -8.494 -13.372 -4.734 1.00 71.75 90 GLN A O 1
ATOM 710 N N . CYS A 1 91 ? -7.838 -11.830 -6.225 1.00 68.00 91 CYS A N 1
ATOM 711 C C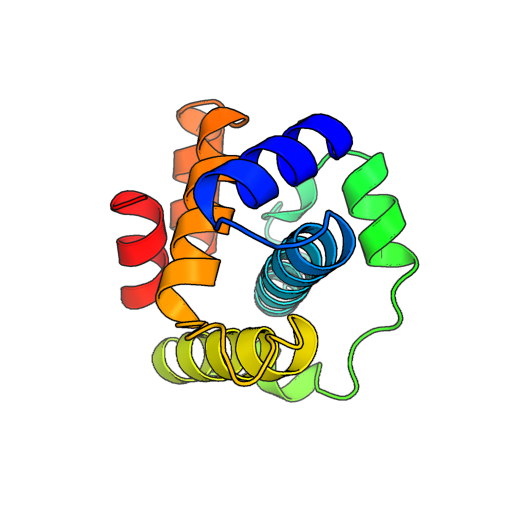A . CYS A 1 91 ? -9.192 -11.384 -6.490 1.00 68.00 91 CYS A CA 1
ATOM 712 C C . CYS A 1 91 ? -9.983 -12.457 -7.230 1.00 68.00 91 CYS A C 1
ATOM 714 O O . CYS A 1 91 ? -9.417 -13.256 -7.982 1.00 68.00 91 CYS A O 1
ATOM 716 N N . SER A 1 92 ? -11.287 -12.512 -6.964 1.00 63.84 92 SER A N 1
ATOM 717 C CA . SER A 1 92 ? -12.161 -13.451 -7.657 1.00 63.84 92 SER A CA 1
ATOM 718 C C . SER A 1 92 ? -12.325 -13.039 -9.125 1.00 63.84 92 SER A C 1
ATOM 720 O O . SER A 1 92 ? -12.066 -11.895 -9.480 1.00 63.84 92 SER A O 1
ATOM 722 N N . PHE A 1 93 ? -12.770 -13.956 -9.991 1.00 54.81 93 PHE A N 1
ATOM 723 C CA . PHE A 1 93 ? -13.054 -13.637 -11.400 1.00 54.81 93 PHE A CA 1
ATOM 724 C C . PHE A 1 93 ? -14.145 -12.563 -11.577 1.00 54.81 93 PHE A C 1
ATOM 726 O O . PHE A 1 93 ? -14.215 -11.946 -12.636 1.00 54.81 93 PHE A O 1
ATOM 733 N N . GLU A 1 94 ? -14.985 -12.350 -10.561 1.00 57.44 94 GLU A N 1
ATOM 734 C CA . GLU A 1 94 ? -16.044 -11.332 -10.544 1.00 57.44 94 GLU A CA 1
ATOM 735 C C . GLU A 1 94 ? -15.520 -9.961 -10.080 1.00 57.44 94 GLU A C 1
ATOM 737 O O . GLU A 1 94 ? -16.102 -8.930 -10.415 1.00 57.44 94 GLU A O 1
ATOM 742 N N . ASP A 1 95 ? -14.395 -9.940 -9.357 1.00 61.84 95 ASP A N 1
ATOM 743 C CA . ASP A 1 95 ? -13.752 -8.726 -8.868 1.00 61.84 95 ASP A CA 1
ATOM 744 C C . ASP A 1 95 ? -12.689 -8.271 -9.880 1.00 61.84 95 ASP A C 1
ATOM 746 O O . ASP A 1 95 ? -11.591 -8.832 -9.960 1.00 61.84 95 ASP A O 1
ATOM 750 N N . VAL A 1 96 ? -12.982 -7.219 -10.651 1.00 55.25 96 VAL A N 1
ATOM 751 C CA . VAL A 1 96 ? -11.944 -6.522 -11.423 1.00 55.25 96 VAL A CA 1
ATOM 752 C C . VAL A 1 96 ? -11.018 -5.828 -10.427 1.00 55.25 96 VAL A C 1
ATOM 754 O O . VAL A 1 96 ? -11.298 -4.737 -9.949 1.00 55.25 96 VAL A O 1
ATOM 757 N N . CYS A 1 97 ? -9.921 -6.492 -10.083 1.00 69.19 97 CYS A N 1
ATOM 758 C CA . CYS A 1 97 ? -8.888 -5.930 -9.228 1.00 69.19 97 CYS A CA 1
ATOM 759 C C . CYS A 1 97 ? -7.810 -5.264 -10.063 1.00 69.19 97 CYS A C 1
ATOM 761 O O . CYS A 1 97 ? -6.806 -5.883 -10.439 1.00 69.19 97 CYS A O 1
ATOM 763 N N . ASP A 1 98 ? -8.023 -3.984 -10.327 1.00 84.38 98 ASP A N 1
ATOM 764 C CA . ASP A 1 98 ? -6.973 -3.132 -10.842 1.00 84.38 98 ASP A CA 1
ATOM 765 C C . ASP A 1 98 ? -5.874 -2.996 -9.772 1.00 84.38 98 ASP A C 1
ATOM 767 O O . ASP A 1 98 ? -6.108 -2.583 -8.635 1.00 84.38 98 ASP A O 1
ATOM 771 N N . SER A 1 99 ? -4.653 -3.412 -10.112 1.00 85.06 99 SER A N 1
ATOM 772 C CA . SER A 1 99 ? -3.528 -3.386 -9.169 1.00 85.06 99 SER A CA 1
ATOM 773 C C . SER A 1 99 ? -3.101 -1.961 -8.819 1.00 85.06 99 SER A C 1
ATOM 775 O O . SER A 1 99 ? -2.584 -1.744 -7.724 1.00 85.06 99 SER A O 1
ATOM 777 N N . GLN A 1 100 ? -3.340 -1.001 -9.716 1.00 86.25 100 GLN A N 1
ATOM 778 C CA . GLN A 1 100 ? -3.087 0.416 -9.491 1.00 86.25 100 GLN A CA 1
ATOM 779 C C . GLN A 1 100 ? -4.141 0.988 -8.545 1.00 86.25 100 GLN A C 1
ATOM 781 O O . GLN A 1 100 ? -3.782 1.669 -7.590 1.00 86.25 100 GLN A O 1
ATOM 786 N N . GLU A 1 101 ? -5.413 0.616 -8.715 1.00 86.19 101 GLU A N 1
ATOM 787 C CA . GLU A 1 101 ? -6.477 0.982 -7.770 1.00 86.19 101 GLU A CA 1
ATOM 788 C C . GLU A 1 101 ? -6.216 0.397 -6.373 1.00 86.19 101 GLU A C 1
ATOM 790 O O . GLU A 1 101 ? -6.304 1.101 -5.367 1.00 86.19 101 GLU A O 1
ATOM 795 N N . ILE A 1 102 ? -5.823 -0.880 -6.286 1.00 87.06 102 ILE A N 1
ATOM 796 C CA . ILE A 1 102 ? -5.429 -1.513 -5.019 1.00 87.06 102 ILE A CA 1
ATOM 797 C C . ILE A 1 102 ? -4.290 -0.734 -4.358 1.00 87.06 102 ILE A C 1
ATOM 799 O O . ILE A 1 102 ? -4.340 -0.473 -3.154 1.00 87.06 102 ILE A O 1
ATOM 803 N N . LEU A 1 103 ? -3.266 -0.379 -5.132 1.00 89.19 103 LEU A N 1
ATOM 804 C CA . LEU A 1 103 ? -2.127 0.377 -4.638 1.00 89.19 103 LEU A CA 1
ATOM 805 C C . LEU A 1 103 ? -2.552 1.760 -4.126 1.00 89.19 103 LEU A C 1
ATOM 807 O O . LEU A 1 103 ? -2.198 2.110 -3.001 1.00 89.19 103 LEU A O 1
ATOM 811 N N . SER A 1 104 ? -3.362 2.498 -4.889 1.00 89.69 104 SER A N 1
ATOM 812 C CA . SER A 1 104 ? -3.925 3.789 -4.480 1.00 89.69 104 SER A CA 1
ATOM 813 C C . SER A 1 104 ? -4.747 3.675 -3.197 1.00 89.69 104 SER A C 1
ATOM 815 O O . SER A 1 104 ? -4.593 4.490 -2.295 1.00 89.69 104 SER A O 1
ATOM 817 N N . ASN A 1 105 ? -5.557 2.626 -3.048 1.00 88.81 105 ASN A N 1
ATOM 818 C CA . ASN A 1 105 ? -6.355 2.399 -1.841 1.00 88.81 105 ASN A CA 1
ATOM 819 C C . ASN A 1 105 ? -5.488 2.085 -0.615 1.00 88.81 105 ASN A C 1
ATOM 821 O O . ASN A 1 105 ? -5.794 2.525 0.498 1.00 88.81 105 ASN A O 1
ATOM 825 N N . VAL A 1 106 ? -4.393 1.339 -0.803 1.00 90.06 106 VAL A N 1
ATOM 826 C CA . VAL A 1 106 ? -3.403 1.113 0.257 1.00 90.06 106 VAL A CA 1
ATOM 827 C C . VAL A 1 106 ? -2.717 2.428 0.624 1.00 90.06 106 VAL A C 1
ATOM 829 O O . VAL A 1 106 ? -2.647 2.747 1.808 1.00 90.06 106 VAL A O 1
ATOM 832 N N . PHE A 1 107 ? -2.266 3.215 -0.355 1.00 90.69 107 PHE A N 1
ATOM 833 C CA . PHE A 1 107 ? -1.644 4.522 -0.125 1.00 90.69 107 PHE A CA 1
ATOM 834 C C . PHE A 1 107 ? -2.575 5.490 0.603 1.00 90.69 107 PHE A C 1
ATOM 836 O O . PHE A 1 107 ? -2.172 6.065 1.612 1.00 90.69 107 PHE A O 1
ATOM 843 N N . TYR A 1 108 ? -3.839 5.576 0.189 1.00 90.81 108 TYR A N 1
ATOM 844 C CA . TYR A 1 108 ? -4.853 6.372 0.875 1.00 90.81 108 TYR A CA 1
ATOM 845 C C . TYR A 1 108 ? -4.965 5.946 2.343 1.00 90.81 108 TYR A C 1
ATOM 847 O O . TYR A 1 108 ? -4.845 6.766 3.253 1.00 90.81 108 TYR A O 1
ATOM 855 N N . GLY A 1 109 ? -5.147 4.643 2.597 1.00 89.31 109 GLY A N 1
ATOM 856 C CA . GLY A 1 109 ? -5.270 4.109 3.955 1.00 89.31 109 GLY A CA 1
ATOM 857 C C . GLY A 1 109 ? -4.052 4.411 4.833 1.00 89.31 109 GLY A C 1
ATOM 858 O O . GLY A 1 109 ? -4.204 4.661 6.029 1.00 89.31 109 GLY A O 1
ATOM 859 N N . LEU A 1 110 ? -2.854 4.430 4.240 1.00 86.56 110 LEU A N 1
ATOM 860 C CA . LEU A 1 110 ? -1.620 4.812 4.924 1.00 86.56 110 LEU A CA 1
ATOM 861 C C . LEU A 1 110 ? -1.587 6.302 5.247 1.00 86.56 110 LEU A C 1
ATOM 863 O O . LEU A 1 110 ? -1.363 6.651 6.405 1.00 86.56 110 LEU A O 1
ATOM 867 N N . LYS A 1 111 ? -1.870 7.176 4.276 1.00 87.38 111 LYS A N 1
ATOM 868 C CA . LYS A 1 111 ? -1.846 8.635 4.468 1.00 87.38 111 LYS A CA 1
ATOM 869 C C . LYS A 1 111 ? -2.820 9.103 5.546 1.00 87.38 111 LYS A C 1
ATOM 871 O O . LYS A 1 111 ? -2.488 10.008 6.297 1.00 87.38 111 LYS A O 1
ATOM 876 N N . GLN A 1 112 ? -3.962 8.434 5.718 1.00 87.44 112 GLN A N 1
ATOM 877 C CA . GLN A 1 112 ? -4.905 8.730 6.812 1.00 87.44 112 GLN A CA 1
ATOM 878 C C . GLN A 1 112 ? -4.353 8.439 8.221 1.00 87.44 112 GLN A C 1
ATOM 880 O O . GLN A 1 112 ? -4.971 8.812 9.222 1.00 87.44 112 GLN A O 1
ATOM 885 N N . GLN A 1 113 ? -3.236 7.716 8.329 1.00 84.19 113 GLN A N 1
ATOM 886 C CA . GLN A 1 113 ? -2.606 7.360 9.603 1.00 84.19 113 GLN A CA 1
ATOM 887 C C . GLN A 1 113 ? -1.205 7.942 9.787 1.00 84.19 113 GLN A C 1
ATOM 889 O O . GLN A 1 113 ? -0.619 7.732 10.852 1.00 84.19 113 GLN A O 1
ATOM 894 N N . LEU A 1 114 ? -0.691 8.635 8.774 1.00 82.50 114 LEU A N 1
ATOM 895 C CA . LEU A 1 114 ? 0.564 9.367 8.824 1.00 82.50 114 LEU A CA 1
ATOM 896 C C . LEU A 1 114 ? 0.276 10.845 9.076 1.00 82.50 114 LEU A C 1
ATOM 898 O O . LEU A 1 114 ? -0.735 11.393 8.637 1.00 82.50 114 LEU A O 1
ATOM 902 N N . THR A 1 115 ? 1.181 11.504 9.780 1.00 83.62 115 THR A N 1
ATOM 903 C CA . THR A 1 115 ? 1.240 12.965 9.794 1.00 83.62 115 THR A CA 1
ATOM 904 C C . THR A 1 115 ? 1.680 13.489 8.425 1.00 83.62 115 THR A C 1
ATOM 906 O O . THR A 1 115 ? 2.223 12.752 7.599 1.00 83.62 115 THR A O 1
ATOM 909 N N . THR A 1 116 ? 1.471 14.783 8.174 1.00 84.06 116 THR A N 1
ATOM 910 C CA . THR A 1 116 ? 1.916 15.428 6.930 1.00 84.06 116 THR A CA 1
ATOM 911 C C . THR A 1 116 ? 3.418 15.247 6.706 1.00 84.06 116 THR A C 1
ATOM 913 O O . THR A 1 116 ? 3.826 14.919 5.598 1.00 84.06 116 THR A O 1
ATOM 916 N N . GLU A 1 117 ? 4.230 15.406 7.756 1.00 83.00 117 GLU A N 1
ATOM 917 C CA . GLU A 1 117 ? 5.689 15.254 7.687 1.00 83.00 117 GLU A CA 1
ATOM 918 C C . GLU A 1 117 ? 6.092 13.820 7.318 1.00 83.00 117 GLU A C 1
ATOM 920 O O . GLU A 1 117 ? 6.873 13.615 6.392 1.00 83.00 117 GLU A O 1
ATOM 925 N N . GLU A 1 118 ? 5.494 12.816 7.966 1.00 79.88 118 GLU A N 1
ATOM 926 C CA . GLU A 1 118 ? 5.744 11.405 7.642 1.00 79.88 118 GLU A CA 1
ATOM 927 C C . GLU A 1 118 ? 5.286 11.061 6.217 1.00 79.88 118 GLU A C 1
ATOM 929 O O . GLU A 1 118 ? 5.954 10.315 5.506 1.00 79.88 118 GLU A O 1
ATOM 934 N N . SER A 1 119 ? 4.162 11.625 5.765 1.00 83.00 119 SER A N 1
ATOM 935 C CA . SER A 1 119 ? 3.667 11.416 4.404 1.00 83.00 119 SER A CA 1
ATOM 936 C C . SER A 1 119 ? 4.581 12.027 3.338 1.00 83.00 119 SER A C 1
ATOM 938 O O . SER A 1 119 ? 4.646 11.483 2.233 1.00 83.00 119 SER A O 1
ATOM 940 N N . VAL A 1 120 ? 5.241 13.153 3.627 1.00 82.25 120 VAL A N 1
ATOM 941 C CA . VAL A 1 120 ? 6.230 13.769 2.727 1.00 82.25 120 VAL A CA 1
ATOM 942 C C . VAL A 1 120 ? 7.483 12.904 2.664 1.00 82.25 120 VAL A C 1
ATOM 944 O O . VAL A 1 120 ? 7.912 12.555 1.568 1.00 82.25 120 VAL A O 1
ATOM 947 N N . ALA A 1 121 ? 7.998 12.468 3.813 1.00 77.44 121 ALA A N 1
ATOM 948 C CA . ALA A 1 121 ? 9.178 11.612 3.862 1.00 77.44 121 ALA A CA 1
ATOM 949 C C . ALA A 1 121 ? 8.966 10.277 3.123 1.00 77.44 121 ALA A C 1
ATOM 951 O O . ALA A 1 121 ? 9.828 9.844 2.364 1.00 77.44 121 ALA A O 1
ATOM 952 N N . VAL A 1 122 ? 7.783 9.657 3.242 1.00 77.38 122 VAL A N 1
ATOM 953 C CA . VAL A 1 122 ? 7.450 8.454 2.455 1.00 77.38 122 VAL A CA 1
ATOM 954 C C . VAL A 1 122 ? 7.453 8.739 0.947 1.00 77.38 122 VAL A C 1
ATOM 956 O O . VAL A 1 122 ? 7.918 7.900 0.179 1.00 77.38 122 VAL A O 1
ATOM 959 N N . ALA A 1 123 ? 6.962 9.903 0.506 1.00 79.50 123 ALA A N 1
ATOM 960 C CA . ALA A 1 123 ? 6.963 10.273 -0.912 1.00 79.50 123 ALA A CA 1
ATOM 961 C C . ALA A 1 123 ? 8.393 10.422 -1.459 1.00 79.50 123 ALA A C 1
ATOM 963 O O . ALA A 1 123 ? 8.701 9.900 -2.530 1.00 79.50 123 ALA A O 1
ATOM 964 N N . GLU A 1 124 ? 9.267 11.083 -0.698 1.00 75.69 124 GLU A N 1
ATOM 965 C CA . GLU A 1 124 ? 10.682 11.267 -1.039 1.00 75.69 124 GLU A CA 1
ATOM 966 C C . GLU A 1 124 ? 11.426 9.925 -1.115 1.00 75.69 124 GLU A C 1
ATOM 968 O O . GLU A 1 124 ? 12.229 9.701 -2.020 1.00 75.69 124 GLU A O 1
ATOM 973 N N . GLU A 1 125 ? 11.110 8.994 -0.214 1.00 71.25 125 GLU A N 1
ATOM 974 C CA . GLU A 1 125 ? 11.746 7.675 -0.150 1.00 71.25 125 GLU A CA 1
ATOM 975 C C . GLU A 1 125 ? 11.225 6.670 -1.186 1.00 71.25 125 GLU A C 1
ATOM 977 O O . GLU A 1 125 ? 11.906 5.692 -1.504 1.00 71.25 125 GLU A O 1
ATOM 982 N N . ILE A 1 126 ? 10.025 6.879 -1.736 1.00 73.81 126 ILE A N 1
ATOM 983 C CA . ILE A 1 126 ? 9.543 6.100 -2.883 1.00 73.81 126 ILE A CA 1
ATOM 984 C C . ILE A 1 126 ? 10.452 6.352 -4.097 1.00 73.81 126 ILE A C 1
ATOM 986 O O . ILE A 1 126 ? 10.787 5.399 -4.805 1.00 73.81 126 ILE A O 1
ATOM 990 N N . GLY A 1 127 ? 10.892 7.601 -4.313 1.00 65.00 127 GLY A N 1
ATOM 991 C CA . GLY A 1 127 ? 11.909 7.957 -5.313 1.00 65.00 127 GLY A CA 1
ATOM 992 C C . GLY A 1 127 ? 11.574 7.494 -6.736 1.00 65.00 127 GLY A C 1
ATOM 993 O O . GLY A 1 127 ? 12.464 7.129 -7.506 1.00 65.00 127 GLY A O 1
ATOM 994 N N . ASP A 1 128 ? 10.283 7.415 -7.054 1.00 71.62 128 ASP A N 1
ATOM 995 C CA . ASP A 1 128 ? 9.720 6.869 -8.282 1.00 71.62 128 ASP A CA 1
ATOM 996 C C . ASP A 1 128 ? 8.656 7.819 -8.807 1.00 71.62 128 ASP A C 1
ATOM 998 O O . ASP A 1 128 ? 7.624 7.967 -8.165 1.00 71.62 128 ASP A O 1
ATOM 1002 N N . GLY A 1 129 ? 8.866 8.453 -9.959 1.00 73.12 129 GLY A N 1
ATOM 1003 C CA . GLY A 1 129 ? 7.936 9.484 -10.429 1.00 73.12 129 GLY A CA 1
ATOM 1004 C C . GLY A 1 129 ? 6.488 8.999 -10.595 1.00 73.12 129 GLY A C 1
ATOM 1005 O O . GLY A 1 129 ? 5.560 9.784 -10.412 1.00 73.12 129 GLY A O 1
ATOM 1006 N N . GLU A 1 130 ? 6.269 7.717 -10.903 1.00 79.38 130 GLU A N 1
ATOM 1007 C CA . GLU A 1 130 ? 4.926 7.161 -11.073 1.00 79.38 130 GLU A CA 1
ATOM 1008 C C . GLU A 1 130 ? 4.292 6.781 -9.730 1.00 79.38 130 GLU A C 1
ATOM 1010 O O . GLU A 1 130 ? 3.148 7.153 -9.460 1.00 79.38 130 GLU A O 1
ATOM 1015 N N . LEU A 1 131 ? 5.025 6.089 -8.852 1.00 80.56 131 LEU A N 1
ATOM 1016 C CA . LEU A 1 131 ? 4.487 5.724 -7.536 1.00 80.56 131 LEU A CA 1
ATOM 1017 C C . LEU A 1 131 ? 4.395 6.908 -6.588 1.00 80.56 131 LEU A C 1
ATOM 1019 O O . LEU A 1 131 ? 3.487 6.952 -5.766 1.00 80.56 131 LEU A O 1
ATOM 1023 N N . GLU A 1 132 ? 5.308 7.866 -6.694 1.00 83.12 132 GLU A N 1
ATOM 1024 C CA . GLU A 1 132 ? 5.237 9.124 -5.965 1.00 83.12 132 GLU A CA 1
ATOM 1025 C C . GLU A 1 132 ? 3.996 9.902 -6.399 1.00 83.12 132 GLU A C 1
ATOM 1027 O O . GLU A 1 132 ? 3.273 10.423 -5.552 1.00 83.12 132 GLU A O 1
ATOM 1032 N N . LYS A 1 133 ? 3.688 9.927 -7.702 1.00 85.19 133 LYS A N 1
ATOM 1033 C CA . LYS A 1 133 ? 2.438 10.508 -8.194 1.00 85.19 133 LYS A CA 1
ATOM 1034 C C . LYS A 1 133 ? 1.224 9.773 -7.622 1.00 85.19 133 LYS A C 1
ATOM 1036 O O . LYS A 1 133 ? 0.346 10.419 -7.062 1.00 85.19 133 LYS A O 1
ATOM 1041 N N . LEU A 1 134 ? 1.204 8.439 -7.676 1.00 84.50 134 LEU A N 1
ATOM 1042 C CA . LEU A 1 134 ? 0.125 7.639 -7.081 1.00 84.50 134 LEU A CA 1
ATOM 1043 C C . LEU A 1 134 ? -0.013 7.866 -5.571 1.00 84.50 134 LEU A C 1
ATOM 1045 O O . LEU A 1 134 ? -1.126 7.879 -5.054 1.00 84.50 134 LEU A O 1
ATOM 1049 N N . TRP A 1 135 ? 1.100 8.059 -4.863 1.00 88.50 135 TRP A N 1
ATOM 1050 C CA . TRP A 1 135 ? 1.111 8.405 -3.447 1.00 88.50 135 TRP A CA 1
ATOM 1051 C C . TRP A 1 135 ? 0.556 9.806 -3.206 1.00 88.50 135 TRP A C 1
ATOM 1053 O O . TRP A 1 135 ? -0.217 9.995 -2.275 1.00 88.50 135 TRP A O 1
ATOM 1063 N N . ARG A 1 136 ? 0.922 10.801 -4.020 1.00 86.31 136 ARG A N 1
ATOM 1064 C CA . ARG A 1 136 ? 0.429 12.182 -3.900 1.00 86.31 136 ARG A CA 1
ATOM 1065 C C . ARG A 1 136 ? -1.071 12.288 -4.190 1.00 86.31 136 ARG A C 1
ATOM 1067 O O . ARG A 1 136 ? -1.738 13.007 -3.451 1.00 86.31 136 ARG A O 1
ATOM 1074 N N . ASP A 1 137 ? -1.559 11.564 -5.196 1.00 86.56 137 ASP A N 1
ATOM 1075 C CA . ASP A 1 137 ? -2.954 11.598 -5.662 1.00 86.56 137 ASP A CA 1
ATOM 1076 C C . ASP A 1 137 ? -3.931 10.840 -4.740 1.00 86.56 137 ASP A C 1
ATOM 1078 O O . ASP A 1 137 ? -5.123 11.154 -4.725 1.00 86.56 137 ASP A O 1
ATOM 1082 N N . ALA A 1 138 ? -3.440 9.852 -3.983 1.00 82.62 138 ALA A N 1
ATOM 1083 C CA . ALA A 1 138 ? -4.195 9.147 -2.943 1.00 82.62 138 ALA A CA 1
ATOM 1084 C C . ALA A 1 138 ? -4.440 10.034 -1.712 1.00 82.62 138 ALA A C 1
ATOM 1086 O O . ALA A 1 138 ? -5.516 9.919 -1.098 1.00 82.62 138 ALA A O 1
#

Radius of gyration: 13.89 Å; chains: 1; bounding box: 38×31×30 Å

Sequence (138 aa):
MDLKKLVADVKKIGRFKDSKQAKSAINSVFLSLRQRNVNEDAGGVKNFFTSDLRNQLKSQTAFSGVHTFLFASPSEFSSILLANLRVRVQCSFEDVCDSQEILSNVFYGLKQQLTTEESVAVAEEIGDGELEKLWRDA

Organism: NCBI:txid1975087

Foldseek 3Di:
DDPVQLLVQLCVQQVQPDSQLSVLLLLLVVLLLVLCVPPPPPPAPVVLDDPVSVVVNVPDPRPPCSVVSPPDDLVSSVVVSLVSSVVRSPDDPVDPDRSLSSLLSSLVSSVVVDDPVSLVRNLVSSVHPVSSVSNVVD

pLDDT: mean 74.05, std 13.36, range [40.69, 90.81]

Secondary structure (DSSP, 8-state):
--HHHHHHHHHHHTT-SSHHHHHHHHHHHHHHHHHHT--TTS--GGGTS-HHHHHHHHHSPPPTTHHHHHS--HHHHHHHHHHHHHHHH---TTS---HHHHHHHHHHHHHTTS-HHHHHHHHHHH--HHHHHHHHH-